Protein AF-A0A8J2L3K1-F1 (afdb_monomer)

Organism: NCBI:txid39272

Solvent-accessible surface area (backbone atoms only — not comparable to full-atom values): 8383 Å² total; per-residue (Å²): 106,22,27,20,34,36,38,74,54,87,77,78,43,62,43,75,44,52,50,83,36,38,70,48,67,69,52,56,76,42,48,82,82,40,51,75,35,82,43,52,32,55,58,97,94,44,78,43,58,24,28,32,74,48,75,41,54,66,68,61,30,50,54,51,32,53,52,51,48,52,53,56,67,51,70,80,59,67,93,72,96,71,94,75,90,80,82,89,80,80,80,73,89,73,85,85,88,81,79,96,81,77,96,79,81,83,70,62,74,66,55,60,70,64,67,74,77,76,80,78,80,92,81,86,84,92,87,132

pLDDT: mean 73.73, std 22.02, range [39.09, 96.56]

Foldseek 3Di:
DKWWKWFPDPPTAIDIDDLVQFPDPVCSVCVVVQAQHWGWGDDDHDITIIHTPDDDDPVVSVVVRVVVVVVSVPVVPDDDDDDDDDDDDPPDDDDDDDDDDDPPDPPPVVVVVVVVPPPDDDDDDDDD

Structure (mmCIF, N/CA/C/O backbone):
data_AF-A0A8J2L3K1-F1
#
_entry.id   AF-A0A8J2L3K1-F1
#
loop_
_atom_site.group_PDB
_atom_site.id
_atom_site.type_symbol
_atom_site.label_atom_id
_atom_site.label_alt_id
_atom_site.label_comp_id
_atom_site.label_asym_id
_atom_site.label_entity_id
_atom_site.label_seq_id
_atom_site.pdbx_PDB_ins_code
_atom_site.Cartn_x
_atom_site.Cartn_y
_atom_site.Cartn_z
_atom_site.occupancy
_atom_site.B_iso_or_equiv
_atom_site.auth_seq_id
_atom_site.auth_comp_id
_atom_site.auth_asym_id
_atom_site.auth_atom_id
_atom_site.pdbx_PDB_model_num
ATOM 1 N N . MET A 1 1 ? -2.013 -7.161 8.634 1.00 92.06 1 MET A N 1
ATOM 2 C CA . MET A 1 1 ? -2.089 -7.197 7.157 1.00 92.06 1 MET A CA 1
ATOM 3 C C . MET A 1 1 ? -1.491 -5.916 6.593 1.00 92.06 1 MET A C 1
ATOM 5 O O . MET A 1 1 ? -1.726 -4.858 7.171 1.00 92.06 1 MET A O 1
ATOM 9 N N . TYR A 1 2 ? -0.711 -6.012 5.516 1.00 95.69 2 TYR A N 1
ATOM 10 C CA . TYR A 1 2 ? -0.132 -4.863 4.813 1.00 95.69 2 TYR A CA 1
ATOM 11 C C . TYR A 1 2 ? -0.692 -4.764 3.400 1.00 95.69 2 TYR A C 1
ATOM 13 O O . TYR A 1 2 ? -1.068 -5.780 2.818 1.00 95.69 2 TYR A O 1
ATOM 21 N N . LEU A 1 3 ? -0.727 -3.545 2.876 1.00 95.88 3 LEU A N 1
ATOM 22 C CA . LEU A 1 3 ? -1.270 -3.195 1.573 1.00 95.88 3 LEU A CA 1
ATOM 23 C C . LEU A 1 3 ? -0.212 -2.457 0.761 1.00 95.88 3 LEU A C 1
ATOM 25 O O . LEU A 1 3 ? 0.532 -1.648 1.321 1.00 95.88 3 LEU A O 1
ATOM 29 N N . VAL A 1 4 ? -0.177 -2.699 -0.547 1.00 96.56 4 VAL A N 1
ATOM 30 C CA . VAL A 1 4 ? 0.509 -1.811 -1.493 1.00 96.56 4 VAL A CA 1
ATOM 31 C C . VAL A 1 4 ? -0.503 -0.813 -2.020 1.00 96.56 4 VAL A C 1
ATOM 33 O O . VAL A 1 4 ? -1.578 -1.206 -2.477 1.00 96.56 4 VAL A O 1
ATOM 36 N N . VAL A 1 5 ? -0.146 0.464 -1.972 1.00 95.56 5 VAL A N 1
ATOM 37 C CA . VAL A 1 5 ? -0.972 1.560 -2.471 1.00 95.56 5 VAL A CA 1
ATOM 38 C C . VAL A 1 5 ? -0.215 2.375 -3.506 1.00 95.56 5 VAL A C 1
ATOM 40 O O . VAL A 1 5 ? 0.991 2.580 -3.375 1.00 95.56 5 VAL A O 1
ATOM 43 N N . GLU A 1 6 ? -0.931 2.822 -4.528 1.00 94.69 6 GLU A N 1
ATOM 44 C CA . GLU A 1 6 ? -0.482 3.823 -5.496 1.00 94.69 6 GLU A CA 1
ATOM 45 C C . GLU A 1 6 ? -1.193 5.134 -5.183 1.00 94.69 6 GLU A C 1
ATOM 47 O O . GLU A 1 6 ? -2.419 5.194 -5.258 1.00 94.69 6 GLU A O 1
ATOM 52 N N . PHE A 1 7 ? -0.444 6.164 -4.804 1.00 93.50 7 PHE A N 1
ATOM 53 C CA . PHE A 1 7 ? -0.998 7.499 -4.610 1.00 93.50 7 PHE A CA 1
ATOM 54 C C . PHE A 1 7 ? -1.368 8.101 -5.964 1.00 93.50 7 PHE A C 1
ATOM 56 O O . PHE A 1 7 ? -0.595 8.010 -6.917 1.00 93.50 7 PHE A O 1
ATOM 63 N N . LEU A 1 8 ? -2.556 8.703 -6.034 1.00 90.19 8 LEU A N 1
ATOM 64 C CA . LEU A 1 8 ? -3.075 9.329 -7.252 1.00 90.19 8 LEU A CA 1
ATOM 65 C C . LEU A 1 8 ? -2.518 10.741 -7.491 1.00 90.19 8 LEU A C 1
ATOM 67 O O . LEU A 1 8 ? -2.851 11.358 -8.497 1.00 90.19 8 LEU A O 1
ATOM 71 N N . GLU A 1 9 ? -1.689 11.254 -6.580 1.00 85.31 9 GLU A N 1
ATOM 72 C CA . GLU A 1 9 ? -0.956 12.506 -6.775 1.00 85.31 9 GLU A CA 1
ATOM 73 C C . GLU A 1 9 ? 0.260 12.285 -7.687 1.00 85.31 9 GLU A C 1
ATOM 75 O O . GLU A 1 9 ? 0.959 11.279 -7.559 1.00 85.31 9 GLU A O 1
ATOM 80 N N . ASP A 1 10 ? 0.531 13.243 -8.577 1.00 75.38 10 ASP A N 1
ATOM 81 C CA . ASP A 1 10 ? 1.740 13.248 -9.399 1.00 75.38 10 ASP A CA 1
ATOM 82 C C . ASP A 1 10 ? 2.941 13.833 -8.629 1.00 75.38 10 ASP A C 1
ATOM 84 O O . ASP A 1 10 ? 2.810 14.876 -7.978 1.00 75.38 10 ASP A O 1
ATOM 88 N N . PRO A 1 11 ? 4.136 13.218 -8.713 1.00 80.50 11 PRO A N 1
ATOM 89 C CA . PRO A 1 11 ? 4.446 11.988 -9.445 1.00 80.50 11 PRO A CA 1
ATOM 90 C C . PRO A 1 11 ? 3.869 10.749 -8.752 1.00 80.50 11 PRO A C 1
ATOM 92 O O . PRO A 1 11 ? 3.885 10.668 -7.527 1.00 80.50 11 PRO A O 1
ATOM 95 N N . LYS A 1 12 ? 3.445 9.745 -9.529 1.00 82.06 12 LYS A N 1
ATOM 96 C CA . LYS A 1 12 ? 2.913 8.488 -8.978 1.00 82.06 12 LYS A CA 1
ATOM 97 C C . LYS A 1 12 ? 3.882 7.843 -7.987 1.00 82.06 12 LYS A C 1
ATOM 99 O O . LYS A 1 12 ? 4.968 7.392 -8.358 1.00 82.06 12 LYS A O 1
ATOM 104 N N . VAL A 1 13 ? 3.458 7.739 -6.729 1.00 89.75 13 VAL A N 1
ATOM 105 C CA . VAL A 1 13 ? 4.234 7.104 -5.654 1.00 89.75 13 VAL A CA 1
ATOM 106 C C . VAL A 1 13 ? 3.584 5.793 -5.237 1.00 89.75 13 VAL A C 1
ATOM 108 O O . VAL A 1 13 ? 2.389 5.734 -4.954 1.00 89.75 13 VAL A O 1
ATOM 111 N N . TYR A 1 14 ? 4.398 4.746 -5.118 1.00 93.19 14 TYR A N 1
ATOM 112 C CA . TYR A 1 14 ? 3.989 3.471 -4.534 1.00 93.19 14 TYR A CA 1
ATOM 113 C C . TYR A 1 14 ? 4.497 3.367 -3.104 1.00 93.19 14 TYR A C 1
ATOM 115 O O . TYR A 1 14 ? 5.639 3.730 -2.811 1.00 93.19 14 TYR A O 1
ATOM 123 N N . SER A 1 15 ? 3.666 2.850 -2.206 1.00 93.94 15 SER A N 1
ATOM 124 C CA . SER A 1 15 ? 4.065 2.647 -0.819 1.00 93.94 15 SER A CA 1
ATOM 125 C C . SER A 1 15 ? 3.383 1.452 -0.171 1.00 93.94 15 SER A C 1
ATOM 127 O O . SER A 1 15 ? 2.345 0.973 -0.626 1.00 93.94 15 SER A O 1
ATOM 129 N N . VAL A 1 16 ? 3.972 0.984 0.929 1.00 95.75 16 VAL A N 1
ATOM 130 C CA . VAL A 1 16 ? 3.414 -0.074 1.770 1.00 95.75 16 VAL A CA 1
ATOM 131 C C . VAL A 1 16 ? 2.834 0.545 3.036 1.00 95.75 16 VAL A C 1
ATOM 133 O O . VAL A 1 16 ? 3.562 1.145 3.829 1.00 95.75 16 VAL A O 1
ATOM 136 N N . ILE A 1 17 ? 1.537 0.346 3.258 1.00 94.94 17 ILE A N 1
ATOM 137 C CA . ILE A 1 17 ? 0.828 0.762 4.476 1.00 94.94 17 ILE A CA 1
ATOM 138 C C . ILE A 1 17 ? 0.264 -0.447 5.212 1.00 94.94 17 ILE A C 1
ATOM 140 O O . ILE A 1 17 ? 0.108 -1.527 4.643 1.00 94.94 17 ILE A O 1
ATOM 144 N N . SER A 1 18 ? -0.054 -0.286 6.491 1.00 95.50 18 SER A N 1
ATOM 145 C CA . SER A 1 18 ? -0.911 -1.245 7.179 1.00 95.50 18 SER A CA 1
ATOM 146 C C . SER A 1 18 ? -2.379 -0.991 6.841 1.00 95.50 18 SER A C 1
ATOM 148 O O . SER A 1 18 ? -2.780 0.132 6.535 1.00 95.50 18 SER A O 1
ATOM 150 N N . ALA A 1 19 ? -3.191 -2.046 6.900 1.00 94.12 19 ALA A N 1
ATOM 151 C CA . ALA A 1 19 ? -4.616 -1.952 6.584 1.00 94.12 19 ALA A CA 1
ATOM 152 C C . ALA A 1 19 ? -5.381 -0.984 7.507 1.00 94.12 19 ALA A C 1
ATOM 154 O O . ALA A 1 19 ? -6.376 -0.403 7.092 1.00 94.12 19 ALA A O 1
ATOM 155 N N . GLU A 1 20 ? -4.901 -0.758 8.733 1.00 95.06 20 GLU A N 1
ATOM 156 C CA . GLU A 1 20 ? -5.507 0.185 9.686 1.00 95.06 20 GLU A CA 1
ATOM 157 C C . GLU A 1 20 ? -5.514 1.638 9.182 1.00 95.06 20 GLU A C 1
ATOM 159 O O . GLU A 1 20 ? -6.409 2.398 9.551 1.00 95.06 20 GLU A O 1
ATOM 164 N N . ASN A 1 21 ? -4.587 1.984 8.282 1.00 95.06 21 ASN A N 1
ATOM 165 C CA . ASN A 1 21 ? -4.466 3.313 7.687 1.00 95.06 21 ASN A CA 1
ATOM 166 C C . ASN A 1 21 ? -5.477 3.574 6.564 1.00 95.06 21 ASN A C 1
ATOM 168 O O . ASN A 1 21 ? -5.510 4.675 6.028 1.00 95.06 21 ASN A O 1
ATOM 172 N N . VAL A 1 22 ? -6.294 2.601 6.167 1.00 95.56 22 VAL A N 1
ATOM 173 C CA . VAL A 1 22 ? -7.413 2.869 5.255 1.00 95.56 22 VAL A CA 1
ATOM 174 C C . VAL A 1 22 ? -8.529 3.552 6.049 1.00 95.56 22 VAL A C 1
ATOM 176 O O . VAL A 1 22 ? -8.917 3.083 7.120 1.00 95.56 22 VAL A O 1
ATOM 179 N N . VAL A 1 23 ? -9.033 4.678 5.540 1.00 94.56 23 VAL A N 1
ATOM 180 C CA . VAL A 1 23 ? -10.008 5.522 6.254 1.00 94.56 23 VAL A CA 1
ATOM 181 C C . VAL A 1 23 ? -11.355 4.811 6.389 1.00 94.56 23 VAL A C 1
ATOM 183 O O . VAL A 1 23 ? -11.965 4.822 7.457 1.00 94.56 23 VAL A O 1
ATOM 186 N N . ASP A 1 24 ? -11.811 4.167 5.315 1.00 93.38 24 ASP A N 1
ATOM 187 C CA . ASP A 1 24 ? -13.106 3.494 5.274 1.00 93.38 24 ASP A CA 1
ATOM 188 C C . ASP A 1 24 ? -13.040 2.104 5.934 1.00 93.38 24 ASP A C 1
ATOM 190 O O . ASP A 1 24 ? -12.292 1.214 5.519 1.00 93.38 24 ASP A O 1
ATOM 194 N N . GLY A 1 25 ? -13.854 1.904 6.976 1.00 91.75 25 GLY A N 1
ATOM 195 C CA . GLY A 1 25 ? -14.008 0.620 7.665 1.00 91.75 25 GLY A CA 1
ATOM 196 C C . GLY A 1 25 ? -14.496 -0.515 6.763 1.00 91.75 25 GLY A C 1
ATOM 197 O O . GLY A 1 25 ? -14.039 -1.646 6.918 1.00 91.75 25 GLY A O 1
ATOM 198 N N . SER A 1 26 ? -15.354 -0.218 5.790 1.00 92.50 26 SER A N 1
ATOM 199 C CA . SER A 1 26 ? -15.927 -1.205 4.867 1.00 92.50 26 SER A CA 1
ATOM 200 C C . SER A 1 26 ? -14.875 -1.724 3.893 1.00 92.50 26 SER A C 1
ATOM 202 O O . SER A 1 26 ? -14.791 -2.927 3.639 1.00 92.50 26 SER A O 1
ATOM 204 N N . VAL A 1 27 ? -14.011 -0.823 3.416 1.00 93.06 27 VAL A N 1
ATOM 205 C CA . VAL A 1 27 ? -12.855 -1.169 2.578 1.00 93.06 27 VAL A CA 1
ATOM 206 C C . VAL A 1 27 ? -11.850 -1.995 3.376 1.00 93.06 27 VAL A C 1
ATOM 208 O O . VAL A 1 27 ? -11.326 -2.977 2.862 1.00 93.06 27 VAL A O 1
ATOM 211 N N . ARG A 1 28 ? -11.608 -1.653 4.650 1.00 93.19 28 ARG A N 1
ATOM 212 C CA . ARG A 1 28 ? -10.722 -2.436 5.534 1.00 93.19 28 ARG A CA 1
ATOM 213 C C . ARG A 1 28 ? -11.205 -3.859 5.763 1.00 93.19 28 ARG A C 1
ATOM 215 O O . ARG A 1 28 ? -10.376 -4.763 5.829 1.00 93.19 28 ARG A O 1
ATOM 222 N N . ALA A 1 29 ? -12.512 -4.048 5.903 1.00 92.19 29 ALA A N 1
ATOM 223 C CA . ALA A 1 29 ? -13.097 -5.369 6.092 1.00 92.19 29 ALA A CA 1
ATOM 224 C C . ALA A 1 29 ? -13.017 -6.227 4.817 1.00 92.19 29 ALA A C 1
ATOM 226 O O . ALA A 1 29 ? -12.824 -7.434 4.916 1.00 92.19 29 ALA A O 1
ATOM 227 N N . ASN A 1 30 ? -13.102 -5.605 3.635 1.00 93.94 30 ASN A N 1
ATOM 228 C CA . ASN A 1 30 ? -13.242 -6.304 2.352 1.00 93.94 30 ASN A CA 1
ATOM 229 C C . ASN A 1 30 ? -12.142 -5.944 1.343 1.00 93.94 30 ASN A C 1
ATOM 231 O O . ASN A 1 30 ? -12.402 -5.822 0.153 1.00 93.94 30 ASN A O 1
ATOM 235 N N . VAL A 1 31 ? -10.898 -5.764 1.793 1.00 92.75 31 VAL A N 1
ATOM 236 C CA . VAL A 1 31 ? -9.785 -5.247 0.966 1.00 92.75 31 VAL A CA 1
ATOM 237 C C . VAL A 1 31 ? -9.653 -5.934 -0.399 1.00 92.75 31 VAL A C 1
ATOM 239 O O . VAL A 1 31 ? -9.362 -5.259 -1.386 1.00 92.75 31 VAL A O 1
ATOM 242 N N . ALA A 1 32 ? -9.879 -7.251 -0.465 1.00 93.06 32 ALA A N 1
ATOM 243 C CA . ALA A 1 32 ? -9.812 -8.030 -1.702 1.00 93.06 32 ALA A CA 1
ATOM 244 C C . ALA A 1 32 ? -10.706 -7.459 -2.819 1.00 93.06 32 ALA A C 1
ATOM 246 O O . ALA A 1 32 ? -10.268 -7.357 -3.964 1.00 93.06 32 ALA A O 1
ATOM 247 N N . ASP A 1 33 ? -11.913 -7.013 -2.470 1.00 94.06 33 ASP A N 1
ATOM 248 C CA . ASP A 1 33 ? -12.926 -6.522 -3.412 1.00 94.06 33 ASP A CA 1
ATOM 249 C C . ASP A 1 33 ? -12.669 -5.080 -3.870 1.00 94.06 33 ASP A C 1
ATOM 251 O O .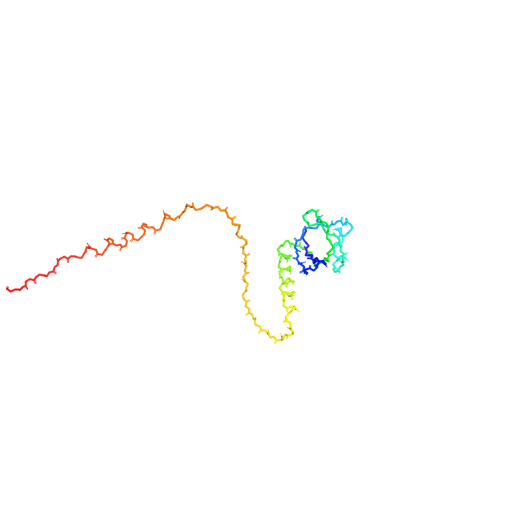 ASP A 1 33 ? -13.315 -4.572 -4.797 1.00 94.06 33 ASP A O 1
ATOM 255 N N . TYR A 1 34 ? -11.731 -4.400 -3.207 1.00 93.56 34 TYR A N 1
ATOM 256 C CA . TYR A 1 34 ? -11.344 -3.018 -3.477 1.00 93.56 34 TYR A CA 1
ATOM 257 C C . TYR A 1 34 ? -9.958 -2.896 -4.115 1.00 93.56 34 TYR A C 1
ATOM 259 O O . TYR A 1 34 ? -9.487 -1.781 -4.351 1.00 93.56 34 TYR A O 1
ATOM 267 N N . LEU A 1 35 ? -9.312 -4.015 -4.455 1.00 94.12 35 LEU A N 1
ATOM 268 C CA . LEU A 1 35 ? -8.107 -3.993 -5.280 1.00 94.12 35 LEU A CA 1
ATOM 269 C C . LEU A 1 35 ? -8.412 -3.346 -6.641 1.00 94.12 35 LEU A C 1
ATOM 271 O O . LEU A 1 35 ? -9.403 -3.658 -7.298 1.00 94.12 35 LEU A O 1
ATOM 275 N N . GLY A 1 36 ? -7.567 -2.403 -7.049 1.00 93.25 36 GLY A N 1
ATOM 276 C CA . GLY A 1 36 ? -7.724 -1.610 -8.267 1.00 93.25 36 GLY A CA 1
ATOM 277 C C . GLY A 1 36 ? -8.709 -0.443 -8.159 1.00 93.25 36 GLY A C 1
ATOM 278 O O . GLY A 1 36 ? -8.805 0.333 -9.107 1.00 93.25 36 GLY A O 1
ATOM 279 N N . LYS A 1 37 ? -9.407 -0.271 -7.028 1.00 92.81 37 LYS A N 1
ATOM 280 C CA . LYS A 1 37 ? -10.353 0.835 -6.820 1.00 92.81 37 LYS A CA 1
ATOM 281 C C . LYS A 1 37 ? -9.703 1.996 -6.054 1.00 92.81 37 LYS A C 1
ATOM 283 O O . LYS A 1 37 ? -8.857 1.753 -5.188 1.00 92.81 37 LYS A O 1
ATOM 288 N N . PRO A 1 38 ? -10.096 3.250 -6.344 1.00 93.75 38 PRO A N 1
ATOM 289 C CA . PRO A 1 38 ? -9.672 4.402 -5.562 1.00 93.75 38 PRO A CA 1
ATOM 290 C C . PRO A 1 38 ? -10.265 4.338 -4.151 1.00 93.75 38 PRO A C 1
ATOM 292 O O . PRO A 1 38 ? -11.433 3.999 -3.956 1.00 93.75 38 PRO A O 1
ATOM 295 N N . THR A 1 39 ? -9.447 4.662 -3.160 1.00 94.69 39 THR A N 1
ATOM 296 C CA . THR A 1 39 ? -9.798 4.699 -1.743 1.00 94.69 39 THR A CA 1
ATOM 297 C C . THR A 1 39 ? -9.013 5.794 -1.029 1.00 94.69 39 THR A C 1
ATOM 299 O O . THR A 1 39 ? -8.000 6.281 -1.528 1.00 94.69 39 THR A O 1
ATOM 302 N N . LYS A 1 40 ? -9.459 6.166 0.172 1.00 95.50 40 LYS A N 1
ATOM 303 C CA . LYS A 1 40 ? -8.753 7.126 1.023 1.00 95.50 40 LYS A CA 1
ATOM 304 C C . LYS A 1 40 ? -7.884 6.419 2.045 1.00 95.50 40 LYS A C 1
ATOM 306 O O . LYS A 1 40 ? -8.355 5.564 2.801 1.00 95.50 40 LYS A O 1
ATOM 311 N N . VAL A 1 41 ? -6.624 6.831 2.107 1.00 95.12 41 VAL A N 1
ATOM 312 C CA . VAL A 1 41 ? -5.632 6.314 3.052 1.00 95.12 41 VAL A CA 1
ATOM 313 C C . VAL A 1 41 ? -5.024 7.438 3.878 1.00 95.12 41 VAL A C 1
ATOM 315 O O . VAL A 1 41 ? -4.852 8.562 3.411 1.00 95.12 41 VAL A O 1
ATOM 318 N N . ILE A 1 42 ? -4.684 7.123 5.119 1.00 94.75 42 ILE A N 1
ATOM 319 C CA . ILE A 1 42 ? -3.986 7.998 6.050 1.00 94.75 42 ILE A CA 1
ATOM 320 C C . ILE A 1 42 ? -2.488 7.774 5.863 1.00 94.75 42 ILE A C 1
ATOM 322 O O . ILE A 1 42 ? -1.980 6.665 6.040 1.00 94.75 42 ILE A O 1
ATOM 326 N N . TRP A 1 43 ? -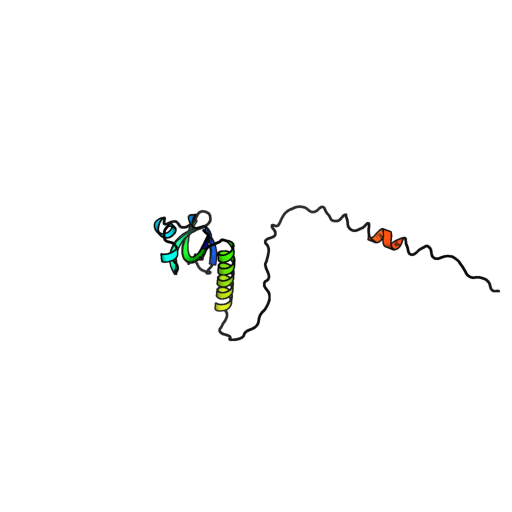1.764 8.840 5.539 1.00 89.19 43 TRP A N 1
ATOM 327 C CA . TRP A 1 43 ? -0.307 8.826 5.482 1.00 89.19 43 TRP A CA 1
ATOM 328 C C . TRP A 1 43 ? 0.252 9.996 6.295 1.00 89.19 43 TRP A C 1
ATOM 330 O O . TRP A 1 43 ? 0.016 11.174 6.013 1.00 89.19 43 TRP A O 1
ATOM 340 N N . GLY A 1 44 ? 0.975 9.677 7.370 1.00 89.12 44 GLY A N 1
ATOM 341 C CA . GLY A 1 44 ? 1.382 10.677 8.355 1.00 89.12 44 GLY A CA 1
ATOM 342 C C . GLY A 1 44 ? 0.169 11.293 9.059 1.00 89.12 44 GLY A C 1
ATOM 343 O O . GLY A 1 44 ? -0.502 10.617 9.829 1.00 89.12 44 GLY A O 1
ATOM 344 N N . LYS A 1 45 ? -0.094 12.584 8.816 1.00 91.12 45 LYS A N 1
ATOM 345 C CA . LYS A 1 45 ? -1.213 13.346 9.414 1.00 91.12 45 LYS A CA 1
ATOM 346 C C . LYS A 1 45 ? -2.268 13.786 8.392 1.00 91.12 45 LYS A C 1
ATOM 348 O O . LYS A 1 45 ? -3.097 14.636 8.703 1.00 91.12 45 LYS A O 1
ATOM 353 N N . LYS A 1 46 ? -2.185 13.289 7.157 1.00 92.94 46 LYS A N 1
ATOM 354 C CA . LYS A 1 46 ? -3.040 13.705 6.042 1.00 92.94 46 LYS A CA 1
ATOM 355 C C . LYS A 1 46 ? -3.724 12.497 5.413 1.00 92.94 46 LYS A C 1
ATOM 357 O O . LYS A 1 46 ? -3.222 11.376 5.510 1.00 92.94 46 LYS A O 1
ATOM 362 N N . ASN A 1 47 ? -4.847 12.767 4.758 1.00 93.69 47 ASN A N 1
ATOM 363 C CA . ASN A 1 47 ? -5.568 11.796 3.950 1.00 93.69 47 ASN A CA 1
ATOM 364 C C . ASN A 1 47 ? -5.197 12.002 2.487 1.00 93.69 47 ASN A C 1
ATOM 366 O O . ASN A 1 47 ? -5.133 13.143 2.033 1.00 93.69 47 ASN A O 1
ATOM 370 N N . PHE A 1 48 ? -4.999 10.904 1.777 1.00 94.12 48 PHE A N 1
ATOM 371 C CA . PHE A 1 48 ? -4.646 10.892 0.368 1.00 94.12 48 PHE A CA 1
ATOM 372 C C . PHE A 1 48 ? -5.552 9.928 -0.383 1.00 94.12 48 PHE A C 1
ATOM 374 O O . PHE A 1 48 ? -5.938 8.887 0.160 1.00 94.12 48 PHE A O 1
ATOM 381 N N . ASP A 1 49 ? -5.857 10.266 -1.630 1.00 94.69 49 ASP A N 1
ATOM 382 C CA . ASP A 1 49 ? -6.524 9.357 -2.549 1.00 94.69 49 ASP A CA 1
ATOM 383 C C . ASP A 1 49 ? -5.482 8.406 -3.155 1.00 94.69 49 ASP A C 1
ATOM 385 O O . ASP A 1 49 ? -4.442 8.819 -3.678 1.00 94.69 49 ASP A O 1
ATOM 389 N N . ALA A 1 50 ? -5.738 7.107 -3.033 1.00 95.44 50 ALA A N 1
ATOM 390 C CA . ALA A 1 50 ? -4.827 6.060 -3.461 1.00 95.44 50 ALA A CA 1
ATOM 391 C C . ALA A 1 50 ? -5.586 4.847 -4.005 1.00 95.44 50 ALA A C 1
ATOM 393 O O . ALA A 1 50 ? -6.738 4.606 -3.660 1.00 95.44 50 ALA A O 1
ATOM 394 N N . VAL A 1 51 ? -4.930 4.044 -4.834 1.00 95.69 51 VAL A N 1
ATOM 395 C CA . VAL A 1 51 ? -5.467 2.785 -5.357 1.00 95.69 51 VAL A CA 1
ATOM 396 C C . VAL A 1 51 ? -4.791 1.618 -4.656 1.00 95.69 51 VAL A C 1
ATOM 398 O O . VAL A 1 51 ? -3.562 1.547 -4.592 1.00 95.69 51 VAL A O 1
ATOM 401 N N . LEU A 1 52 ? -5.583 0.673 -4.148 1.00 95.00 52 LEU A N 1
ATOM 402 C CA . LEU A 1 52 ? -5.049 -0.557 -3.562 1.00 95.00 52 LEU A CA 1
ATOM 403 C C . LEU A 1 52 ? -4.536 -1.473 -4.679 1.00 95.00 52 LEU A C 1
ATOM 405 O O . LEU A 1 52 ? -5.289 -1.841 -5.576 1.00 95.00 52 LEU A O 1
ATOM 409 N N . ARG A 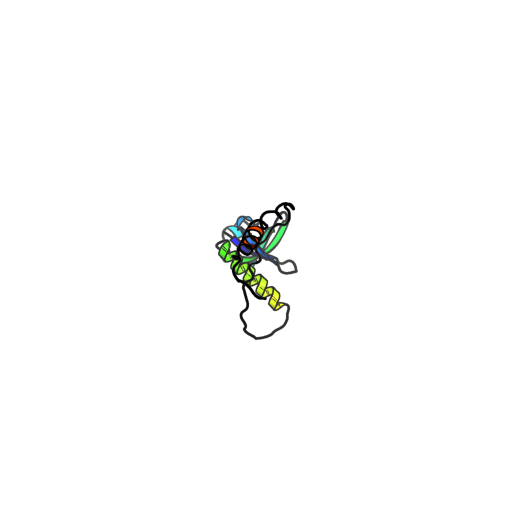1 53 ? -3.261 -1.860 -4.642 1.00 94.88 53 ARG A N 1
ATOM 410 C CA . ARG A 1 53 ? -2.635 -2.723 -5.663 1.00 94.88 53 ARG A CA 1
ATOM 411 C C . ARG A 1 53 ? -2.434 -4.162 -5.204 1.00 94.88 53 ARG A C 1
ATOM 413 O O . ARG A 1 53 ? -2.380 -5.059 -6.036 1.00 94.88 53 ARG A O 1
ATOM 420 N N . GLY A 1 54 ? -2.363 -4.395 -3.898 1.00 93.94 54 GLY A N 1
ATOM 421 C CA . GLY A 1 54 ? -2.221 -5.737 -3.344 1.00 93.94 54 GLY A CA 1
ATOM 422 C C . GLY A 1 54 ? -2.353 -5.761 -1.829 1.00 93.94 54 GLY A C 1
ATOM 423 O O . GLY A 1 54 ? -2.289 -4.720 -1.172 1.00 93.94 54 GLY A O 1
ATOM 424 N N . GLN A 1 55 ? -2.523 -6.965 -1.286 1.00 95.62 55 GLN A N 1
ATOM 425 C CA . GLN A 1 55 ? -2.599 -7.233 0.148 1.00 95.62 55 GLN A CA 1
ATOM 426 C C . GLN A 1 55 ? -1.793 -8.482 0.512 1.00 95.62 55 GLN A C 1
ATOM 428 O O . GLN A 1 55 ? -1.694 -9.412 -0.287 1.00 95.62 55 GLN A O 1
ATOM 433 N N . GLY A 1 56 ? -1.223 -8.517 1.716 1.00 95.00 56 GLY A N 1
ATOM 434 C CA . GLY A 1 56 ? -0.504 -9.693 2.205 1.00 95.00 56 GLY A CA 1
ATOM 435 C C . GLY A 1 56 ? 0.407 -9.414 3.395 1.00 95.00 56 GLY A C 1
ATOM 436 O O . GLY A 1 56 ? 0.163 -8.515 4.216 1.00 95.00 56 GLY A O 1
ATOM 437 N N . SER A 1 57 ? 1.474 -10.207 3.507 1.00 96.12 57 SER A N 1
ATOM 438 C CA . SER A 1 57 ? 2.505 -9.993 4.520 1.00 96.12 57 SER A CA 1
ATOM 439 C C . SER A 1 57 ? 3.376 -8.780 4.179 1.00 96.12 57 SER A C 1
ATOM 441 O O . SER A 1 57 ? 3.533 -8.383 3.023 1.00 96.12 57 SER A O 1
ATOM 443 N N . LYS A 1 58 ? 4.019 -8.193 5.195 1.00 92.12 58 LYS A N 1
ATOM 444 C CA . LYS A 1 58 ? 4.894 -7.024 5.005 1.00 92.12 58 LYS A CA 1
ATOM 445 C C . LYS A 1 58 ? 5.999 -7.285 3.981 1.00 92.12 58 LYS A C 1
ATOM 447 O O . LYS A 1 58 ? 6.367 -6.389 3.225 1.00 92.12 58 LYS A O 1
ATOM 452 N N . ARG A 1 59 ? 6.575 -8.490 3.993 1.00 94.56 59 ARG A N 1
ATOM 453 C CA . ARG A 1 59 ? 7.712 -8.843 3.138 1.00 94.56 59 ARG A CA 1
ATOM 454 C C . ARG A 1 59 ? 7.288 -8.929 1.675 1.00 94.56 59 ARG A C 1
ATOM 456 O O . ARG A 1 59 ? 7.938 -8.313 0.839 1.00 94.56 59 ARG A O 1
ATOM 463 N N . GLU A 1 60 ? 6.186 -9.618 1.393 1.00 94.06 60 GLU A N 1
ATOM 464 C CA . GLU A 1 60 ? 5.624 -9.745 0.040 1.00 94.06 60 GLU A CA 1
ATOM 465 C C . GLU A 1 60 ? 5.241 -8.379 -0.529 1.00 94.06 60 GLU A C 1
ATOM 467 O O . GLU A 1 60 ? 5.614 -8.047 -1.652 1.00 94.06 60 GLU A O 1
ATOM 472 N N . MET A 1 61 ? 4.580 -7.543 0.277 1.00 94.75 61 MET A N 1
ATOM 473 C CA . MET A 1 61 ? 4.150 -6.214 -0.159 1.00 94.75 61 MET A CA 1
ATOM 474 C C . MET A 1 61 ? 5.334 -5.283 -0.440 1.00 94.75 61 MET A C 1
ATOM 476 O O . MET A 1 61 ? 5.284 -4.509 -1.388 1.00 94.75 61 MET A O 1
ATOM 480 N N . ASN A 1 62 ? 6.439 -5.389 0.309 1.00 92.62 62 ASN A N 1
ATOM 481 C CA . ASN A 1 62 ? 7.659 -4.640 -0.016 1.00 92.62 62 ASN A CA 1
ATOM 482 C C . ASN A 1 62 ? 8.263 -5.064 -1.360 1.00 92.62 62 ASN A C 1
ATOM 484 O O . ASN A 1 62 ? 8.711 -4.211 -2.123 1.00 92.62 62 ASN A O 1
ATOM 488 N N . VAL A 1 63 ? 8.281 -6.365 -1.662 1.00 94.56 63 VAL A N 1
ATOM 489 C CA . VAL A 1 63 ? 8.781 -6.865 -2.953 1.00 94.56 63 VAL A CA 1
ATOM 490 C C . VAL A 1 63 ? 7.900 -6.356 -4.094 1.00 94.56 63 VAL A C 1
ATOM 492 O O . VAL A 1 63 ? 8.419 -5.787 -5.053 1.00 94.56 63 VAL A O 1
ATOM 495 N N . MET A 1 64 ? 6.578 -6.475 -3.954 1.00 91.56 64 MET A N 1
ATOM 496 C CA . MET A 1 64 ? 5.607 -5.991 -4.939 1.00 91.56 64 MET A CA 1
ATOM 497 C C . MET A 1 64 ? 5.713 -4.474 -5.153 1.00 91.56 64 MET A C 1
ATOM 499 O O . MET A 1 64 ? 5.801 -4.021 -6.291 1.00 91.56 64 MET A O 1
ATOM 503 N N . CYS A 1 65 ? 5.780 -3.691 -4.074 1.00 93.38 65 CYS A N 1
ATOM 504 C CA . CYS A 1 65 ? 5.920 -2.236 -4.130 1.00 93.38 65 CYS A CA 1
ATOM 505 C C . CYS A 1 65 ? 7.195 -1.811 -4.870 1.00 93.38 65 CYS A C 1
ATOM 507 O O . CYS A 1 65 ? 7.149 -0.930 -5.726 1.00 93.38 65 CYS A O 1
ATOM 509 N N . ASN A 1 66 ? 8.327 -2.462 -4.587 1.00 92.62 66 ASN A N 1
ATOM 510 C CA . ASN A 1 66 ? 9.584 -2.181 -5.281 1.00 92.62 66 ASN A CA 1
ATOM 511 C C . ASN A 1 66 ? 9.511 -2.551 -6.768 1.00 92.62 66 ASN A C 1
ATOM 513 O O . ASN A 1 66 ? 10.058 -1.834 -7.601 1.00 92.62 66 ASN A O 1
ATOM 517 N N . SER A 1 67 ? 8.840 -3.654 -7.106 1.00 92.12 67 SER A N 1
ATOM 518 C CA . SER A 1 67 ? 8.634 -4.068 -8.497 1.00 92.12 67 SER A CA 1
ATOM 519 C C . SER A 1 67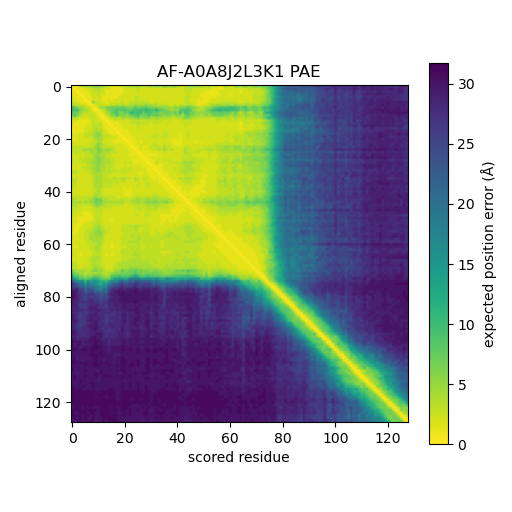 ? 7.798 -3.048 -9.275 1.00 92.12 67 SER A C 1
ATOM 521 O O . SER A 1 67 ? 8.156 -2.679 -10.394 1.00 92.12 67 SER A O 1
ATOM 523 N N . LEU A 1 68 ? 6.720 -2.546 -8.666 1.00 89.12 68 LEU A N 1
ATOM 524 C CA . LEU A 1 68 ? 5.846 -1.531 -9.259 1.00 89.12 68 LEU A CA 1
ATOM 525 C C . LEU A 1 68 ? 6.575 -0.200 -9.456 1.00 89.12 68 LEU A C 1
ATOM 527 O O . LEU A 1 68 ? 6.542 0.355 -10.551 1.00 89.12 68 LEU A O 1
ATOM 531 N N . ALA A 1 69 ? 7.309 0.265 -8.441 1.00 88.50 69 ALA A N 1
ATOM 532 C CA . ALA A 1 69 ? 8.093 1.494 -8.533 1.00 88.50 69 ALA A CA 1
ATOM 533 C C . ALA A 1 69 ? 9.159 1.423 -9.641 1.00 88.50 69 ALA A C 1
ATOM 535 O O . ALA A 1 69 ? 9.319 2.372 -10.405 1.00 88.50 69 ALA A O 1
ATOM 536 N N . LYS A 1 70 ? 9.850 0.281 -9.775 1.00 88.69 70 LYS A N 1
ATOM 537 C CA . LYS A 1 70 ? 10.811 0.055 -10.866 1.00 88.69 70 LYS A CA 1
ATOM 538 C C . LYS A 1 70 ? 10.140 0.080 -12.238 1.00 88.69 70 LYS A C 1
ATOM 540 O O . LYS A 1 70 ? 10.661 0.707 -13.148 1.00 88.69 70 LYS A O 1
ATOM 545 N N . SER A 1 71 ? 8.986 -0.569 -12.378 1.00 86.75 71 SER A N 1
ATOM 546 C CA . SER A 1 71 ? 8.267 -0.641 -13.659 1.00 86.75 71 SER A CA 1
ATOM 547 C C . SER A 1 71 ? 7.750 0.733 -14.103 1.00 86.75 71 SER A C 1
ATOM 549 O O . SER A 1 71 ? 7.820 1.074 -15.283 1.00 86.75 71 SER A O 1
ATOM 551 N N . ALA A 1 72 ? 7.292 1.550 -13.152 1.00 81.38 72 ALA A N 1
ATOM 552 C CA . ALA A 1 72 ? 6.871 2.922 -13.416 1.00 81.38 72 ALA A CA 1
ATOM 553 C C . ALA A 1 72 ? 8.043 3.821 -13.844 1.00 81.38 72 ALA A C 1
ATOM 555 O O . ALA A 1 72 ? 7.888 4.609 -14.768 1.00 81.38 72 ALA A O 1
ATOM 556 N N . ALA A 1 73 ? 9.225 3.655 -13.240 1.00 76.06 73 ALA A N 1
ATOM 557 C CA . ALA A 1 73 ? 10.421 4.415 -13.613 1.00 76.06 73 ALA A CA 1
ATOM 558 C C . ALA A 1 73 ? 10.931 4.101 -15.033 1.00 76.06 73 ALA A C 1
ATOM 560 O O . ALA A 1 73 ? 11.542 4.958 -15.661 1.00 76.06 73 ALA A O 1
ATOM 561 N N . VAL A 1 74 ? 10.689 2.886 -15.538 1.00 69.56 74 VAL A N 1
ATOM 562 C CA . VAL A 1 74 ? 11.084 2.475 -16.899 1.00 69.56 74 VAL A CA 1
ATOM 563 C C . VAL A 1 74 ? 10.067 2.941 -17.948 1.00 69.56 74 VAL A C 1
ATOM 565 O O . VAL A 1 74 ? 10.441 3.247 -19.074 1.00 69.56 74 VAL A O 1
ATOM 568 N N . SER A 1 75 ? 8.786 3.042 -17.583 1.00 58.56 75 SER A N 1
ATOM 569 C CA . SER A 1 75 ? 7.713 3.373 -18.535 1.00 58.56 75 SER A CA 1
ATOM 570 C C . SER A 1 75 ? 7.694 4.845 -18.973 1.00 58.56 75 SER A C 1
ATOM 572 O O . SER A 1 75 ? 7.112 5.150 -20.009 1.00 58.56 75 SER A O 1
ATOM 574 N N . ASP A 1 76 ? 8.352 5.746 -18.237 1.00 54.00 76 ASP A N 1
ATOM 575 C CA . ASP A 1 76 ? 8.480 7.169 -18.606 1.00 54.00 76 ASP A CA 1
ATOM 576 C C . ASP A 1 76 ? 9.606 7.424 -19.636 1.00 54.00 76 ASP A C 1
ATOM 578 O O . ASP A 1 76 ? 9.827 8.547 -20.081 1.00 54.00 76 ASP A O 1
ATOM 582 N N . GLY A 1 77 ? 10.328 6.372 -20.041 1.00 48.12 77 GLY A N 1
ATOM 583 C CA . GLY A 1 77 ? 11.496 6.456 -20.911 1.00 48.12 77 GLY A CA 1
ATOM 584 C C . GLY A 1 77 ? 11.447 5.501 -22.096 1.00 48.12 77 GLY A C 1
ATOM 585 O O . GLY A 1 77 ? 12.345 4.684 -22.217 1.00 48.12 77 GLY A O 1
ATOM 586 N N . GLY A 1 78 ? 10.447 5.643 -22.975 1.00 40.44 78 GLY A N 1
ATOM 587 C CA . GLY A 1 78 ? 10.473 5.131 -24.353 1.00 40.44 78 GLY A CA 1
ATOM 588 C C . GLY A 1 78 ? 10.457 3.604 -24.524 1.00 40.44 78 GLY A C 1
ATOM 589 O O . GLY A 1 78 ? 11.187 2.855 -23.887 1.00 40.44 78 GLY A O 1
ATOM 590 N N . SER A 1 79 ? 9.635 3.129 -25.458 1.00 50.06 79 SER A N 1
ATOM 591 C CA . SER A 1 79 ? 9.676 1.755 -25.958 1.00 50.06 79 SER A CA 1
ATOM 592 C C . SER A 1 79 ? 11.110 1.310 -26.260 1.00 50.06 79 SER A C 1
ATOM 594 O O . SER A 1 79 ? 11.789 1.957 -27.054 1.00 50.06 79 SER A O 1
ATOM 596 N N . ASN A 1 80 ? 11.548 0.192 -25.682 1.00 42.81 80 ASN A N 1
ATOM 597 C CA . ASN A 1 80 ? 12.531 -0.673 -26.325 1.00 42.81 80 ASN A CA 1
ATOM 598 C C . ASN A 1 80 ? 12.530 -2.073 -25.708 1.00 42.81 80 ASN A C 1
ATOM 600 O O . ASN A 1 80 ? 12.886 -2.277 -24.547 1.00 42.81 80 ASN A O 1
ATOM 604 N N . ASP A 1 81 ? 12.157 -3.040 -26.540 1.00 52.69 81 ASP A N 1
ATOM 605 C CA . ASP A 1 81 ? 12.519 -4.442 -26.424 1.00 52.69 81 ASP A CA 1
ATOM 606 C C . ASP A 1 81 ? 14.038 -4.591 -26.242 1.00 52.69 81 ASP A C 1
ATOM 608 O O . ASP A 1 81 ? 14.800 -4.433 -27.194 1.00 52.69 81 ASP A O 1
ATOM 612 N N . ASN A 1 82 ? 14.502 -4.936 -25.040 1.00 40.97 82 ASN A N 1
ATOM 613 C CA . ASN A 1 82 ? 15.619 -5.869 -24.907 1.00 40.97 82 ASN A CA 1
ATOM 614 C C . ASN A 1 82 ? 15.764 -6.399 -23.482 1.00 40.97 82 ASN A C 1
ATOM 616 O O . ASN A 1 82 ? 15.843 -5.656 -22.505 1.00 40.97 82 ASN A O 1
ATOM 620 N N . ALA A 1 83 ? 15.854 -7.718 -23.389 1.00 50.97 83 ALA A N 1
ATOM 621 C CA . ALA A 1 83 ? 16.269 -8.414 -22.195 1.00 50.97 83 ALA A CA 1
ATOM 622 C C . ALA A 1 83 ? 17.724 -8.064 -21.857 1.00 50.97 83 ALA A C 1
ATOM 624 O O . ALA A 1 83 ? 18.604 -8.284 -22.679 1.00 50.97 83 ALA A O 1
ATOM 625 N N . GLN A 1 84 ? 18.004 -7.650 -20.621 1.00 43.44 84 GLN A N 1
ATOM 626 C CA . GLN A 1 84 ? 19.188 -8.141 -19.915 1.00 43.44 84 GLN A CA 1
ATOM 627 C C . GLN A 1 84 ? 19.117 -7.844 -18.418 1.00 43.44 84 GLN A C 1
ATOM 629 O O . GLN A 1 84 ? 18.858 -6.734 -17.964 1.00 43.44 84 GLN A O 1
ATOM 634 N N . GLN A 1 85 ? 19.338 -8.917 -17.668 1.00 52.91 85 GLN A N 1
ATOM 635 C CA . GLN A 1 85 ? 19.579 -8.962 -16.237 1.00 52.91 85 GLN A CA 1
ATOM 636 C C . GLN A 1 85 ? 20.609 -7.900 -15.827 1.00 52.91 85 GLN A C 1
ATOM 638 O O . GLN A 1 85 ? 21.662 -7.831 -16.452 1.00 52.91 85 GLN A O 1
ATOM 643 N N . ASN A 1 86 ? 20.350 -7.143 -14.753 1.00 43.09 86 ASN A N 1
ATOM 644 C CA . ASN A 1 86 ? 21.417 -6.728 -13.842 1.00 43.09 86 ASN A CA 1
ATOM 645 C C . ASN A 1 86 ? 20.912 -6.291 -12.453 1.00 43.09 86 ASN A C 1
ATOM 647 O O . ASN A 1 86 ? 19.991 -5.494 -12.299 1.00 43.09 86 ASN A O 1
ATOM 651 N N . GLU A 1 87 ? 21.552 -6.918 -11.468 1.00 39.25 87 GLU A N 1
ATOM 652 C CA . GLU A 1 87 ? 21.707 -6.670 -10.033 1.00 39.25 87 GLU A CA 1
ATOM 653 C C . GLU A 1 87 ? 20.659 -5.921 -9.186 1.00 39.25 87 GLU A C 1
ATOM 655 O O . GLU A 1 87 ? 20.343 -4.738 -9.310 1.00 39.25 87 GLU A O 1
ATOM 660 N N . ILE A 1 88 ? 20.246 -6.646 -8.146 1.00 48.56 88 ILE A N 1
ATOM 661 C CA . ILE A 1 88 ? 19.538 -6.172 -6.965 1.00 48.56 88 ILE A CA 1
ATOM 662 C C . ILE A 1 88 ? 20.512 -5.357 -6.095 1.00 48.56 88 ILE A C 1
ATOM 664 O O . ILE A 1 88 ? 21.225 -5.917 -5.265 1.00 48.56 88 ILE A O 1
ATOM 668 N N . VAL A 1 89 ? 20.482 -4.028 -6.193 1.00 41.38 89 VAL A N 1
ATOM 669 C CA . VAL A 1 89 ? 21.087 -3.163 -5.165 1.00 41.38 89 VAL A CA 1
ATOM 670 C C . VAL A 1 89 ? 20.045 -2.883 -4.079 1.00 41.38 89 VAL A C 1
ATOM 672 O O . VAL A 1 89 ? 19.189 -2.009 -4.206 1.00 41.38 89 VAL A O 1
ATOM 675 N N . VAL A 1 90 ? 20.100 -3.659 -2.992 1.00 42.81 90 VAL A N 1
ATOM 676 C CA . VAL A 1 90 ? 19.381 -3.367 -1.742 1.00 42.81 90 VAL A CA 1
ATOM 677 C C . VAL A 1 90 ? 20.076 -2.190 -1.056 1.00 42.81 90 VAL A C 1
ATOM 679 O O . VAL A 1 90 ? 21.019 -2.376 -0.286 1.00 42.81 90 VAL A O 1
ATOM 682 N N . THR A 1 91 ? 19.612 -0.965 -1.289 1.00 42.84 91 THR A N 1
ATOM 683 C CA . THR A 1 91 ? 20.021 0.192 -0.483 1.00 42.84 91 THR A CA 1
ATOM 684 C C . THR A 1 91 ? 19.370 0.109 0.899 1.00 42.84 91 THR A C 1
ATOM 686 O O . THR A 1 91 ? 18.265 0.586 1.155 1.00 42.84 91 THR A O 1
ATOM 689 N N . LYS A 1 92 ? 20.080 -0.533 1.835 1.00 50.72 92 LYS A N 1
ATOM 690 C CA . LYS A 1 92 ? 19.827 -0.398 3.274 1.00 50.72 92 LYS A CA 1
ATOM 691 C C . LYS A 1 92 ? 19.936 1.082 3.660 1.00 50.72 92 LYS A C 1
ATOM 693 O O . LYS A 1 92 ? 20.975 1.702 3.455 1.00 50.72 92 LYS A O 1
ATOM 698 N N . LYS A 1 93 ? 18.880 1.626 4.275 1.00 50.25 93 LYS A N 1
ATOM 699 C CA . LYS A 1 93 ? 18.928 2.892 5.020 1.00 50.25 93 LYS A CA 1
ATOM 700 C C . LYS A 1 93 ? 20.046 2.818 6.065 1.00 50.25 93 LYS A C 1
ATOM 702 O O . LYS A 1 93 ? 19.988 1.962 6.945 1.00 50.25 93 LYS A O 1
ATOM 707 N N . ILE A 1 94 ? 21.003 3.741 6.018 1.00 52.16 94 ILE A N 1
ATOM 708 C CA . ILE A 1 94 ? 21.852 4.063 7.168 1.00 52.16 94 ILE A CA 1
ATOM 709 C C . ILE A 1 94 ? 21.559 5.515 7.527 1.00 52.16 94 ILE A C 1
ATOM 711 O O . ILE A 1 94 ? 21.844 6.440 6.772 1.00 52.16 94 ILE A O 1
ATOM 715 N N . SER A 1 95 ? 20.914 5.685 8.676 1.00 47.28 95 SER A N 1
ATOM 716 C CA . SER A 1 95 ? 20.718 6.961 9.348 1.00 47.28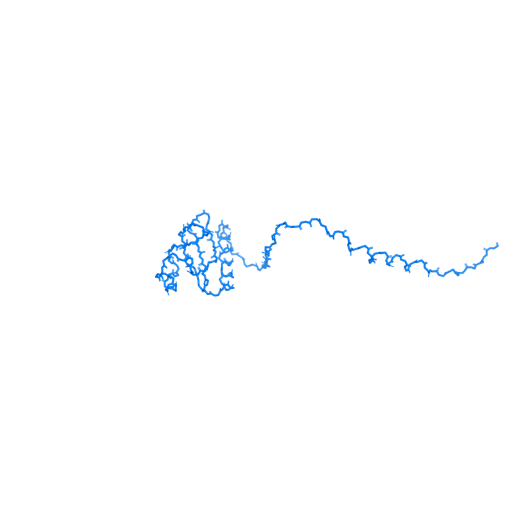 95 SER A CA 1
ATOM 717 C C . SER A 1 95 ? 22.060 7.659 9.555 1.00 47.28 95 SER A C 1
ATOM 719 O O . SER A 1 95 ? 22.959 7.117 10.200 1.00 47.28 95 SER A O 1
ATOM 721 N N . ALA A 1 96 ? 22.174 8.876 9.036 1.00 47.75 96 ALA A N 1
ATOM 722 C CA . ALA A 1 96 ? 23.246 9.794 9.373 1.00 47.75 96 ALA A CA 1
ATOM 723 C C . ALA A 1 96 ? 23.125 10.266 10.836 1.00 47.75 96 ALA A C 1
ATOM 725 O O . ALA A 1 96 ? 22.019 10.447 11.343 1.00 47.75 96 ALA A O 1
ATOM 726 N N . LYS A 1 97 ? 24.293 10.551 11.431 1.00 48.66 97 LYS A N 1
ATOM 727 C CA . LYS A 1 97 ? 24.580 11.147 12.755 1.00 48.66 97 LYS A CA 1
ATOM 728 C C . LYS A 1 97 ? 24.828 10.174 13.916 1.00 48.66 97 LYS A C 1
ATOM 730 O O . LYS A 1 97 ? 23.961 9.970 14.758 1.00 48.66 97 LYS A O 1
ATOM 735 N N . ARG A 1 98 ? 26.095 9.761 14.079 1.00 39.66 98 ARG A N 1
ATOM 736 C CA . ARG A 1 98 ? 26.809 9.938 15.361 1.00 39.66 98 ARG A CA 1
ATOM 737 C C . ARG A 1 98 ? 28.337 9.816 15.218 1.00 39.66 98 ARG A C 1
ATOM 739 O O . ARG A 1 98 ? 28.855 8.743 14.952 1.00 39.66 98 ARG A O 1
ATOM 746 N N . SER A 1 99 ? 29.002 10.941 15.485 1.00 48.47 99 SER A N 1
ATOM 747 C CA . SER A 1 99 ? 30.285 11.094 16.187 1.00 48.47 99 SER A CA 1
ATOM 748 C C . SER A 1 99 ? 31.565 10.489 15.591 1.00 48.47 99 SER A C 1
ATOM 750 O O . SER A 1 99 ? 31.851 9.301 15.713 1.00 48.47 99 SER A O 1
ATOM 752 N N . GLU A 1 100 ? 32.428 11.383 15.106 1.00 53.91 100 GLU A N 1
ATOM 753 C CA . GLU A 1 100 ? 33.884 11.230 15.076 1.00 53.91 100 GLU A CA 1
ATOM 754 C C . GLU A 1 100 ? 34.414 10.733 16.432 1.00 53.91 100 GLU A C 1
ATOM 756 O O . GLU A 1 100 ? 34.419 11.514 17.375 1.00 53.91 100 GLU A O 1
ATOM 761 N N . ARG A 1 101 ? 34.834 9.460 16.563 1.00 45.88 101 ARG A N 1
ATOM 762 C CA . ARG A 1 101 ? 35.867 8.991 17.525 1.00 45.88 101 ARG A CA 1
ATOM 763 C C . ARG A 1 101 ? 36.143 7.480 17.412 1.00 45.88 101 ARG A C 1
ATOM 765 O O . ARG A 1 101 ? 35.872 6.734 18.342 1.00 45.88 101 ARG A O 1
ATOM 772 N N . ALA A 1 102 ? 36.695 6.991 16.298 1.00 49.66 102 ALA A N 1
ATOM 773 C CA . ALA A 1 102 ? 37.202 5.604 16.254 1.00 49.66 102 ALA A CA 1
ATOM 774 C C . ALA A 1 102 ? 38.341 5.357 15.240 1.00 49.66 102 ALA A C 1
ATOM 776 O O . ALA A 1 102 ? 38.535 4.237 14.781 1.00 49.66 102 ALA A O 1
ATOM 777 N N . LYS A 1 103 ? 39.141 6.379 14.897 1.00 53.03 103 LYS A N 1
ATOM 778 C CA . LYS A 1 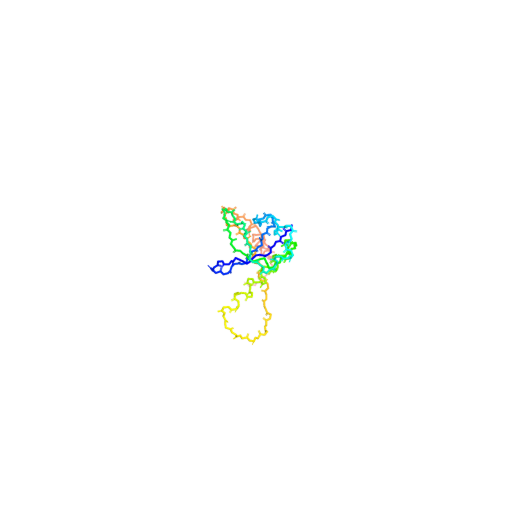103 ? 40.371 6.229 14.085 1.00 53.03 103 LYS A CA 1
ATOM 77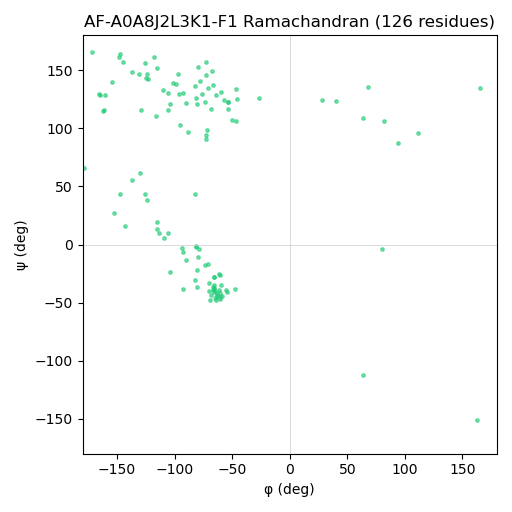9 C C . LYS A 1 103 ? 41.591 5.793 14.925 1.00 53.03 103 LYS A C 1
ATOM 781 O O . LYS A 1 103 ? 42.660 6.373 14.787 1.00 53.03 103 LYS A O 1
ATOM 786 N N . LYS A 1 104 ? 41.463 4.833 15.852 1.00 54.09 104 LYS A N 1
ATOM 787 C CA . LYS A 1 104 ? 42.598 4.481 16.737 1.00 54.09 104 LYS A CA 1
ATOM 788 C C . LYS A 1 104 ? 42.683 3.012 17.160 1.00 54.09 104 LYS A C 1
ATOM 790 O O . LYS A 1 104 ? 42.938 2.721 18.321 1.00 54.09 104 LYS A O 1
ATOM 795 N N . SER A 1 105 ? 42.473 2.078 16.232 1.00 51.28 105 SER A N 1
ATOM 796 C CA . SER A 1 105 ? 42.636 0.642 16.526 1.00 51.28 105 SER A CA 1
ATOM 797 C C . SER A 1 105 ? 43.221 -0.208 15.386 1.00 51.28 105 SER A C 1
ATOM 799 O O . SER A 1 105 ? 43.171 -1.431 15.458 1.00 51.28 105 SER A O 1
ATOM 801 N N . ARG A 1 106 ? 43.839 0.395 14.357 1.00 52.09 106 ARG A N 1
ATOM 802 C CA . ARG A 1 106 ? 44.487 -0.345 13.247 1.00 52.09 106 ARG A CA 1
ATOM 803 C C . ARG A 1 106 ? 46.009 -0.173 13.131 1.00 52.09 106 ARG A C 1
ATOM 805 O O . ARG A 1 106 ? 46.567 -0.528 12.104 1.00 52.09 106 ARG A O 1
ATOM 812 N N . ASP A 1 107 ? 46.688 0.269 14.191 1.00 50.72 107 ASP A N 1
ATOM 813 C CA . ASP A 1 107 ? 48.143 0.527 14.156 1.00 50.72 107 ASP A CA 1
ATOM 814 C C . ASP A 1 107 ? 48.999 -0.381 15.060 1.00 50.72 107 ASP A C 1
ATOM 816 O O . ASP A 1 107 ? 50.178 -0.116 15.256 1.00 50.72 107 ASP A O 1
ATOM 820 N N . ILE A 1 108 ? 48.456 -1.482 15.601 1.00 54.53 108 ILE A N 1
ATOM 821 C CA . ILE A 1 108 ? 49.276 -2.466 16.348 1.00 54.53 108 ILE A CA 1
ATOM 822 C C . ILE A 1 108 ? 49.772 -3.592 15.426 1.00 54.53 108 ILE A C 1
ATOM 824 O O . ILE A 1 108 ? 50.925 -4.013 15.517 1.00 54.53 108 ILE A O 1
ATOM 828 N N . ALA A 1 109 ? 48.942 -4.039 14.476 1.00 54.97 109 ALA A N 1
ATOM 829 C CA . ALA A 1 109 ? 49.301 -5.127 13.563 1.00 54.97 109 ALA A CA 1
ATOM 830 C C . ALA A 1 109 ? 50.458 -4.761 12.606 1.00 54.97 109 ALA A C 1
ATOM 832 O O . ALA A 1 109 ? 51.234 -5.630 12.216 1.00 54.97 109 ALA A O 1
ATOM 833 N N . SER A 1 110 ? 50.623 -3.478 12.267 1.00 51.88 110 SER A N 1
ATOM 834 C CA . SER A 1 110 ? 51.696 -2.999 11.383 1.00 51.88 110 SER A CA 1
ATOM 835 C C . SER A 1 110 ? 53.050 -2.824 12.089 1.00 51.88 110 SER A C 1
ATOM 837 O O . SER A 1 110 ? 54.090 -2.867 11.428 1.00 51.88 110 SER A O 1
ATOM 839 N N . VAL A 1 111 ? 53.067 -2.675 13.421 1.00 54.41 111 VAL A N 1
ATOM 840 C CA . VAL A 1 111 ? 54.301 -2.525 14.216 1.00 54.41 111 VAL A CA 1
ATOM 841 C C . VAL A 1 111 ? 54.964 -3.880 14.485 1.00 54.41 111 VAL A C 1
ATOM 843 O O . VAL A 1 111 ? 56.189 -3.980 14.417 1.00 54.41 111 VAL A O 1
ATOM 846 N N . LEU A 1 112 ? 54.187 -4.950 14.703 1.00 54.16 112 LEU A N 1
ATOM 847 C CA . LEU A 1 112 ? 54.743 -6.299 14.893 1.00 54.16 112 LEU A CA 1
ATOM 848 C C . LEU A 1 112 ? 55.424 -6.848 13.628 1.00 54.16 112 LEU A C 1
ATOM 850 O O . LEU A 1 112 ? 56.483 -7.461 13.730 1.00 54.16 112 LEU A O 1
ATOM 854 N N . ALA A 1 113 ? 54.893 -6.557 12.436 1.00 54.94 113 ALA A N 1
ATOM 855 C CA . ALA A 1 113 ? 55.460 -7.041 11.173 1.00 54.94 113 ALA A CA 1
ATOM 856 C C . ALA A 1 113 ? 56.797 -6.374 10.778 1.00 54.94 113 ALA A C 1
ATOM 858 O O . ALA A 1 113 ? 57.524 -6.902 9.938 1.00 54.94 113 ALA A O 1
ATOM 859 N N . LYS A 1 114 ? 57.154 -5.228 11.379 1.00 54.03 114 LYS A N 1
ATOM 860 C CA . LYS A 1 114 ? 58.435 -4.542 11.120 1.00 54.03 114 LYS A CA 1
ATOM 861 C C . LYS A 1 114 ? 59.572 -4.979 12.049 1.00 54.03 114 LYS A C 1
ATOM 863 O O . LYS A 1 114 ? 60.725 -4.695 11.746 1.00 54.03 114 LYS A O 1
ATOM 868 N N . ARG A 1 115 ? 59.282 -5.700 13.137 1.00 49.03 115 ARG A N 1
ATOM 869 C CA . ARG A 1 115 ? 60.293 -6.146 14.117 1.00 49.03 115 ARG A CA 1
ATOM 870 C C . ARG A 1 115 ? 60.861 -7.545 13.849 1.00 49.03 115 ARG A C 1
ATOM 872 O O . ARG A 1 115 ? 61.822 -7.937 14.496 1.00 49.03 115 ARG A O 1
ATOM 879 N N . SER A 1 116 ? 60.319 -8.271 12.871 1.00 53.19 116 SER A N 1
ATOM 880 C CA . SER A 1 116 ? 60.765 -9.627 12.501 1.00 53.19 116 SER A CA 1
ATOM 881 C C . SER A 1 116 ? 61.807 -9.661 11.371 1.00 53.19 116 SER A C 1
ATOM 883 O O . SER A 1 116 ? 62.266 -10.738 11.012 1.00 53.19 116 SER A O 1
ATOM 885 N N . LYS A 1 117 ? 62.181 -8.509 10.789 1.00 51.00 117 LYS A N 1
ATOM 886 C CA . LYS A 1 117 ? 63.156 -8.409 9.679 1.00 51.00 117 LYS A CA 1
ATOM 887 C C . LYS A 1 117 ? 64.536 -7.864 10.081 1.00 51.00 117 LYS A C 1
ATOM 889 O O . LYS A 1 117 ? 65.350 -7.598 9.207 1.00 51.00 117 LYS A O 1
ATOM 894 N N . SER A 1 118 ? 64.824 -7.722 11.376 1.00 51.84 118 SER A N 1
ATOM 895 C CA . SER A 1 118 ? 66.129 -7.253 11.878 1.00 51.84 118 SER A CA 1
ATOM 896 C C . SER A 1 118 ? 66.751 -8.217 12.894 1.00 51.84 118 SER A C 1
ATOM 898 O O . SER A 1 118 ? 67.240 -7.801 13.940 1.00 51.84 118 SER A O 1
ATOM 900 N N . ALA A 1 119 ? 66.695 -9.514 12.602 1.00 52.50 119 ALA A N 1
ATOM 901 C CA . ALA A 1 119 ? 67.480 -10.541 13.285 1.00 52.50 119 ALA A CA 1
ATOM 902 C C . ALA A 1 119 ? 68.036 -11.517 12.235 1.00 52.50 119 ALA A C 1
ATOM 904 O O . ALA A 1 119 ? 67.759 -12.712 12.245 1.00 52.50 119 ALA A O 1
ATOM 905 N N . GLY A 1 120 ? 68.754 -10.955 11.259 1.00 42.94 120 GLY A N 1
ATOM 906 C CA . GLY A 1 120 ? 69.579 -11.690 10.308 1.00 42.94 120 GLY A CA 1
ATOM 907 C C . GLY A 1 120 ? 71.013 -11.710 10.819 1.00 42.94 120 GLY A C 1
ATOM 908 O O . GLY A 1 120 ? 71.701 -10.699 10.772 1.00 42.94 120 GLY A O 1
ATOM 909 N N . VAL A 1 121 ? 71.373 -12.860 11.373 1.00 51.56 121 VAL A N 1
ATOM 910 C CA . VAL A 1 121 ? 72.690 -13.370 11.765 1.00 51.56 121 VAL A CA 1
ATOM 911 C C . VAL A 1 121 ? 73.867 -12.778 10.967 1.00 51.56 121 VAL A C 1
ATOM 913 O O . VAL A 1 121 ? 73.911 -12.875 9.744 1.00 51.56 121 VAL A O 1
ATOM 916 N N . ASN A 1 122 ? 74.852 -12.230 11.688 1.00 49.47 122 ASN A N 1
ATOM 917 C CA . ASN A 1 122 ? 76.190 -11.935 11.172 1.00 49.47 122 ASN A CA 1
ATOM 918 C C . ASN A 1 122 ? 76.932 -13.252 10.890 1.00 49.47 122 ASN A C 1
ATOM 920 O O . ASN A 1 122 ? 77.234 -13.994 11.825 1.00 49.47 122 ASN A O 1
ATOM 924 N N . SER A 1 123 ? 77.279 -13.516 9.632 1.00 49.50 123 SER A N 1
ATOM 925 C CA . SER A 1 123 ? 78.308 -14.495 9.263 1.00 49.50 123 SER A CA 1
ATOM 926 C C . SER A 1 123 ? 78.914 -14.148 7.902 1.00 49.50 123 SER A C 1
ATOM 928 O O . SER A 1 123 ? 78.155 -13.800 6.998 1.00 49.50 123 SER A O 1
ATOM 930 N N . SER A 1 124 ? 80.241 -14.315 7.800 1.00 44.28 124 SER A N 1
ATOM 931 C CA . SER A 1 124 ? 81.164 -14.151 6.649 1.00 44.28 124 SER A CA 1
ATOM 932 C C . SER A 1 124 ? 82.106 -12.947 6.842 1.00 44.28 124 SER A C 1
ATOM 934 O O . SER A 1 124 ? 81.657 -11.811 6.764 1.00 44.28 124 SER A O 1
ATOM 936 N N . THR A 1 125 ? 83.344 -13.086 7.337 1.00 42.81 125 THR A N 1
ATOM 937 C CA . THR A 1 125 ? 84.545 -13.801 6.827 1.00 42.81 125 THR A CA 1
ATOM 938 C C . THR A 1 125 ? 85.338 -12.988 5.786 1.00 42.81 125 THR A C 1
ATOM 940 O O . THR A 1 125 ? 84.898 -12.847 4.656 1.00 42.81 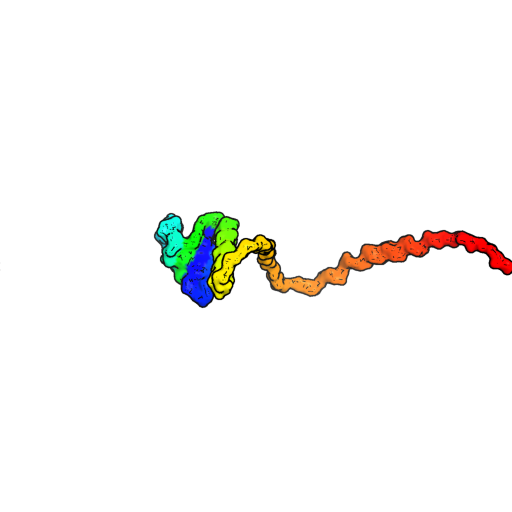125 THR A O 1
ATOM 943 N N . PHE A 1 126 ? 86.493 -12.476 6.243 1.00 39.09 126 PHE A N 1
ATOM 944 C CA . PHE A 1 126 ? 87.857 -12.451 5.661 1.00 39.09 126 PHE A CA 1
ATOM 945 C C . PHE A 1 126 ? 88.117 -12.198 4.152 1.00 39.09 126 PHE A C 1
ATOM 947 O O . PHE A 1 126 ? 87.680 -12.972 3.306 1.00 39.09 126 PHE A O 1
ATOM 954 N N . ASN A 1 127 ? 88.934 -11.163 3.883 1.00 41.44 127 ASN A N 1
ATOM 955 C CA . ASN A 1 127 ? 90.084 -11.001 2.949 1.00 41.44 127 ASN A CA 1
ATOM 956 C C . ASN A 1 127 ? 90.334 -9.470 2.870 1.00 41.44 127 ASN A C 1
ATOM 958 O O . ASN A 1 127 ? 89.360 -8.723 2.819 1.00 41.44 127 ASN A O 1
ATOM 962 N N . GLU A 1 128 ? 91.527 -8.881 2.945 1.00 40.62 128 GLU A N 1
ATOM 963 C CA . GLU A 1 128 ? 92.900 -9.259 2.580 1.00 40.62 128 GLU A CA 1
ATOM 964 C C . GLU A 1 128 ? 93.884 -8.439 3.445 1.00 40.62 128 GLU A C 1
ATOM 966 O O . GLU A 1 128 ? 93.519 -7.291 3.804 1.00 40.62 128 GLU A O 1
#

Nearest PDB structures (foldseek):
  6mr3-assembly2_C-2  TM=3.534E-01  e=8.936E-01  Streptococcus mutans UA159

Sequence (128 aa):
MYLVVEFLEDPKVYSVISAENVVDGSVRANVADYLGKPTKVIWGKKNFDAVLRGQGSKREMNVMCNSLAKSAAVSDGGSNDNAQQNEIVVTKKISAKRSERAKKSRDIASVLAKRSKSAGVNSSTFNE

Secondary struct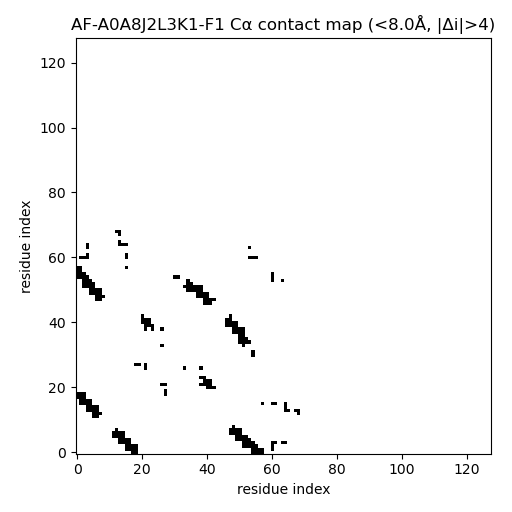ure (DSSP, 8-state):
-EEEEEESSSSP-EEEEEGGGBS-HHHHHTGGGGBTSEEEEEETTEEEEEEEEEEE-HHHHHHHHHHHHHHHHHHTS----------------------S----SSSSHHHHTTSSSS----------

Radius of gyration: 29.82 Å; Cα contacts (8 Å, |Δi|>4): 131; chains: 1; bounding box: 109×28×44 Å

Mean predicted aligned error: 17.49 Å